Protein AF-A0A7V3WI54-F1 (afdb_monomer_lite)

Structure (mmCIF, N/CA/C/O backbone):
data_AF-A0A7V3WI54-F1
#
_entry.id   AF-A0A7V3WI54-F1
#
loop_
_atom_site.group_PDB
_atom_site.id
_atom_site.type_symbol
_atom_site.label_atom_id
_atom_site.label_alt_id
_atom_site.label_comp_id
_atom_site.label_asym_id
_atom_site.label_entity_id
_atom_site.label_seq_id
_atom_site.pdbx_PDB_ins_code
_atom_site.Cartn_x
_atom_site.Cartn_y
_atom_site.Cartn_z
_atom_site.occupancy
_atom_site.B_iso_or_equiv
_atom_site.auth_seq_id
_atom_site.auth_comp_id
_atom_site.auth_asym_id
_atom_site.auth_atom_id
_atom_site.pdbx_PDB_model_num
ATOM 1 N N . MET A 1 1 ? -2.982 7.153 -23.739 1.00 73.06 1 MET A N 1
ATOM 2 C CA . MET A 1 1 ? -2.782 5.704 -23.556 1.00 73.06 1 MET A CA 1
ATOM 3 C C . MET A 1 1 ? -4.142 5.028 -23.514 1.00 73.06 1 MET A C 1
ATOM 5 O O . MET A 1 1 ? -5.034 5.548 -22.849 1.00 73.06 1 MET A O 1
ATOM 9 N N . ASP A 1 2 ? -4.314 3.934 -24.252 1.00 89.81 2 ASP A N 1
ATOM 10 C CA . ASP A 1 2 ? -5.535 3.128 -24.198 1.00 89.81 2 ASP A CA 1
ATOM 11 C C . ASP A 1 2 ? -5.712 2.492 -22.803 1.00 89.81 2 ASP A C 1
ATOM 13 O O . ASP A 1 2 ? -4.739 2.052 -22.187 1.00 89.81 2 ASP A O 1
ATOM 17 N N . LYS A 1 3 ? -6.946 2.463 -22.277 1.00 92.19 3 LYS A N 1
ATOM 18 C CA . LYS A 1 3 ? -7.216 1.986 -20.906 1.00 92.19 3 LYS A CA 1
ATOM 19 C C . LYS A 1 3 ? -6.925 0.499 -20.742 1.00 92.19 3 LYS A C 1
ATOM 21 O O . LYS A 1 3 ? -6.523 0.080 -19.658 1.00 92.19 3 LYS A O 1
ATOM 26 N N . ARG A 1 4 ? -7.155 -0.301 -21.786 1.00 94.12 4 ARG A N 1
ATOM 27 C CA . ARG A 1 4 ? -6.896 -1.738 -21.743 1.00 94.12 4 ARG A CA 1
ATOM 28 C C . ARG A 1 4 ? -5.395 -1.999 -21.739 1.00 94.12 4 ARG A C 1
ATOM 30 O O . ARG A 1 4 ? -4.935 -2.722 -20.863 1.00 94.12 4 ARG A O 1
ATOM 37 N N . TYR A 1 5 ? -4.644 -1.333 -22.611 1.00 93.00 5 TYR A N 1
ATOM 38 C CA . TYR A 1 5 ? -3.182 -1.407 -22.610 1.00 93.00 5 TYR A CA 1
ATOM 39 C C . TYR A 1 5 ? -2.577 -0.977 -21.261 1.00 93.00 5 TYR A C 1
ATOM 41 O O . TYR A 1 5 ? -1.764 -1.699 -20.691 1.00 93.00 5 TYR A O 1
ATOM 49 N N . ALA A 1 6 ? -3.039 0.140 -20.685 1.00 92.94 6 ALA A N 1
ATOM 50 C CA . ALA A 1 6 ? -2.587 0.601 -19.367 1.00 92.94 6 ALA A CA 1
ATOM 51 C C . ALA A 1 6 ? -2.818 -0.447 -18.267 1.00 92.94 6 ALA A C 1
ATOM 53 O O . ALA A 1 6 ? -1.965 -0.670 -17.409 1.00 92.94 6 ALA A O 1
ATOM 54 N N . LYS A 1 7 ? -3.987 -1.095 -18.304 1.00 94.94 7 LYS A N 1
ATOM 55 C CA . LYS A 1 7 ? -4.360 -2.156 -17.372 1.00 94.94 7 LYS A CA 1
ATOM 56 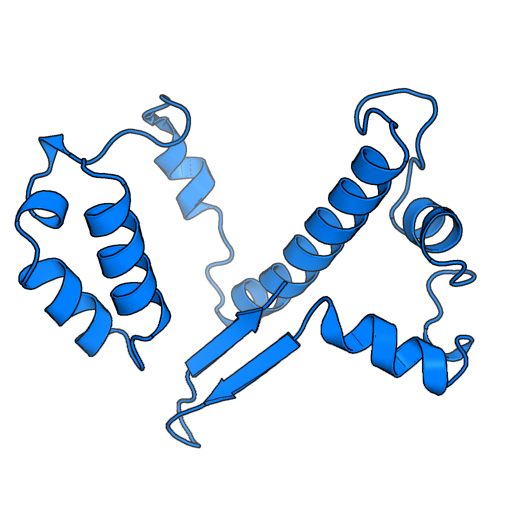C C . LYS A 1 7 ? -3.457 -3.379 -17.542 1.00 94.94 7 LYS A C 1
ATOM 58 O O . LYS A 1 7 ? -2.966 -3.899 -16.548 1.00 94.94 7 LYS A O 1
ATOM 63 N N . GLU A 1 8 ? -3.228 -3.827 -18.772 1.00 95.44 8 GLU A N 1
ATOM 64 C CA . GLU A 1 8 ? -2.357 -4.972 -19.073 1.00 95.44 8 GLU A CA 1
ATOM 65 C C . GLU A 1 8 ? -0.910 -4.715 -18.618 1.00 95.44 8 GLU A C 1
ATOM 67 O O . GLU A 1 8 ? -0.323 -5.563 -17.943 1.00 95.44 8 GLU A O 1
ATOM 72 N N . LEU A 1 9 ? -0.371 -3.521 -18.883 1.00 95.00 9 LEU A N 1
ATOM 73 C CA . LEU A 1 9 ? 0.954 -3.109 -18.418 1.00 95.00 9 LEU A CA 1
ATOM 74 C C . LEU A 1 9 ? 1.049 -3.078 -16.885 1.00 95.00 9 LEU A C 1
ATOM 76 O O . LEU A 1 9 ? 2.001 -3.615 -16.318 1.00 95.00 9 LEU A O 1
ATOM 80 N N . LEU A 1 10 ? 0.046 -2.512 -16.206 1.00 93.94 10 LEU A N 1
ATOM 81 C CA . LEU A 1 10 ? -0.023 -2.522 -14.744 1.00 93.94 10 LEU A CA 1
ATOM 82 C C . LEU A 1 10 ? 0.012 -3.954 -14.200 1.00 93.94 10 LEU A C 1
ATOM 84 O O . LEU A 1 10 ? 0.812 -4.242 -13.315 1.00 93.94 10 LEU A O 1
ATOM 88 N N . PHE A 1 11 ? -0.814 -4.856 -14.740 1.00 94.44 11 PHE A N 1
ATOM 89 C CA . PHE A 1 11 ? -0.857 -6.245 -14.277 1.00 94.44 11 PHE A CA 1
ATOM 90 C C . PHE A 1 11 ? 0.466 -6.980 -14.483 1.00 94.44 11 PHE A C 1
ATOM 92 O O . PHE A 1 11 ? 0.857 -7.766 -13.624 1.00 94.44 11 PHE A O 1
ATOM 99 N N . ARG A 1 12 ? 1.180 -6.704 -15.577 1.00 95.00 12 ARG A N 1
ATOM 100 C CA . ARG A 1 12 ? 2.527 -7.245 -15.791 1.00 95.00 12 ARG A CA 1
ATOM 101 C C . ARG A 1 12 ? 3.506 -6.748 -14.733 1.00 95.00 12 ARG A C 1
ATOM 103 O O . ARG A 1 12 ? 4.199 -7.566 -14.142 1.00 95.00 12 ARG A O 1
ATOM 110 N N . LEU A 1 13 ? 3.527 -5.441 -14.466 1.00 93.44 13 LEU A N 1
ATOM 111 C CA . LEU A 1 13 ? 4.437 -4.840 -13.485 1.00 93.44 13 LEU A CA 1
ATOM 112 C C . LEU A 1 13 ? 4.186 -5.356 -12.064 1.00 93.44 13 LEU A C 1
ATOM 114 O O . LEU A 1 13 ? 5.136 -5.726 -11.385 1.00 93.44 13 LEU A O 1
ATOM 118 N N . ILE A 1 14 ? 2.927 -5.428 -11.618 1.00 89.00 14 ILE A N 1
ATOM 119 C CA . ILE A 1 14 ? 2.611 -5.907 -10.258 1.00 89.00 14 ILE A CA 1
ATOM 120 C C . ILE A 1 14 ? 2.814 -7.418 -10.086 1.00 89.00 14 ILE A C 1
ATOM 122 O O . ILE A 1 14 ? 2.885 -7.889 -8.957 1.00 89.00 14 ILE A O 1
ATOM 126 N N . SER A 1 15 ? 2.875 -8.175 -11.187 1.00 88.94 15 SER A N 1
ATOM 127 C CA . SER A 1 15 ? 3.114 -9.626 -11.159 1.00 88.94 15 SER A CA 1
ATOM 128 C C . SER A 1 15 ? 4.598 -9.989 -11.278 1.00 88.94 15 SER A C 1
ATOM 130 O O . SER A 1 15 ? 4.931 -11.174 -11.253 1.00 88.94 15 SER A O 1
ATOM 132 N N . ALA A 1 16 ? 5.479 -8.998 -11.451 1.00 90.06 16 ALA A N 1
ATOM 133 C CA . ALA A 1 16 ? 6.914 -9.213 -11.559 1.00 90.06 16 ALA A CA 1
ATOM 134 C C . ALA A 1 16 ? 7.491 -9.698 -10.224 1.00 90.06 16 ALA A C 1
ATOM 136 O O . ALA A 1 16 ? 7.208 -9.143 -9.162 1.00 90.06 16 ALA A O 1
ATOM 137 N N . ARG A 1 17 ? 8.335 -10.727 -10.279 1.00 85.00 17 ARG A N 1
ATOM 138 C CA . ARG A 1 17 ? 8.844 -11.431 -9.092 1.00 85.00 17 ARG A CA 1
ATOM 139 C C . ARG A 1 17 ? 10.216 -10.963 -8.638 1.00 85.00 17 ARG A C 1
ATOM 141 O O . ARG A 1 17 ? 10.869 -11.675 -7.883 1.00 85.00 17 ARG A O 1
ATOM 148 N N . ASN A 1 18 ? 10.733 -9.876 -9.178 1.00 85.38 18 ASN A N 1
ATOM 149 C CA . ASN A 1 18 ? 11.979 -9.247 -8.751 1.00 85.38 18 ASN A CA 1
ATOM 150 C C . ASN A 1 18 ? 12.199 -7.986 -9.591 1.00 85.38 18 ASN A C 1
ATOM 152 O O . ASN A 1 18 ? 11.530 -7.742 -10.598 1.00 85.38 18 ASN A O 1
ATOM 156 N N . GLU A 1 19 ? 13.184 -7.199 -9.186 1.00 87.75 19 GLU A N 1
ATOM 157 C CA . GLU A 1 19 ? 13.618 -5.991 -9.869 1.00 87.75 19 GLU A CA 1
ATOM 158 C C . GLU A 1 19 ? 14.108 -6.236 -11.307 1.00 87.75 19 GLU A C 1
ATOM 160 O O . GLU A 1 19 ? 13.973 -5.344 -12.147 1.00 87.75 19 GLU A O 1
ATOM 165 N N . TYR A 1 20 ? 14.638 -7.425 -11.618 1.00 91.62 20 TYR A N 1
ATOM 166 C CA . TYR A 1 20 ? 15.108 -7.752 -12.966 1.00 91.62 20 TYR A CA 1
ATOM 167 C C . TYR A 1 20 ? 13.934 -7.927 -13.932 1.00 91.62 20 TYR A C 1
ATOM 169 O O . TYR A 1 20 ? 13.940 -7.322 -14.999 1.00 91.62 20 TYR A O 1
ATOM 177 N N . GLU A 1 21 ? 12.888 -8.654 -13.535 1.00 92.75 21 GLU A N 1
ATOM 178 C CA . GLU A 1 21 ? 11.654 -8.793 -14.322 1.00 92.75 21 GLU A CA 1
ATOM 179 C C . GLU A 1 21 ? 10.953 -7.441 -14.522 1.00 92.75 21 GLU A C 1
ATOM 181 O O . GLU A 1 21 ? 10.490 -7.137 -15.621 1.00 92.75 21 GLU A O 1
ATOM 186 N N . VAL A 1 22 ? 10.919 -6.583 -13.491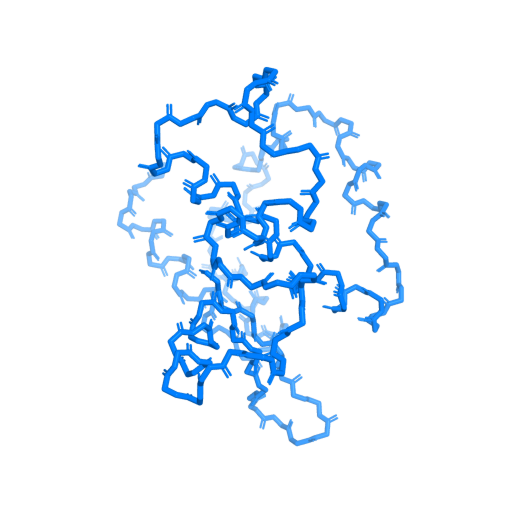 1.00 93.25 22 VAL A N 1
ATOM 187 C CA . VAL A 1 22 ? 10.402 -5.208 -13.628 1.00 93.25 22 VAL A CA 1
ATOM 188 C C . VAL A 1 22 ? 11.191 -4.448 -14.692 1.00 93.25 22 VAL A C 1
ATOM 190 O O . VAL A 1 22 ? 10.597 -3.787 -15.547 1.00 93.25 22 VAL A O 1
ATOM 193 N N . LYS A 1 23 ? 12.524 -4.555 -14.668 1.00 95.56 23 LYS A N 1
ATOM 194 C CA . LYS A 1 23 ? 13.386 -3.917 -15.660 1.00 95.56 23 LYS A CA 1
ATOM 195 C C . LYS A 1 23 ? 13.127 -4.445 -17.071 1.00 95.56 23 LYS A C 1
ATOM 197 O O . LYS A 1 23 ? 12.994 -3.635 -17.980 1.00 95.56 23 LYS A O 1
ATOM 202 N N . GLU A 1 24 ? 13.011 -5.757 -17.254 1.00 96.88 24 GLU A N 1
ATOM 203 C CA . GLU A 1 24 ? 12.689 -6.355 -18.557 1.00 96.88 24 GLU A CA 1
ATOM 204 C C . GLU A 1 24 ? 11.346 -5.852 -19.098 1.00 96.88 24 GLU A C 1
ATOM 206 O O . GLU A 1 24 ? 11.239 -5.520 -20.279 1.00 96.88 24 GLU A O 1
ATOM 211 N N . ILE A 1 25 ? 10.330 -5.729 -18.235 1.00 96.75 25 ILE A N 1
ATOM 212 C CA . ILE A 1 25 ? 9.038 -5.155 -18.622 1.00 96.75 25 ILE A CA 1
ATOM 213 C C . ILE A 1 25 ? 9.222 -3.702 -19.066 1.00 96.75 25 ILE A C 1
ATOM 215 O O . ILE A 1 25 ? 8.772 -3.366 -20.157 1.00 96.75 25 ILE A O 1
ATOM 219 N N . ILE A 1 26 ? 9.904 -2.860 -18.283 1.00 95.31 26 ILE A N 1
ATOM 220 C CA . ILE A 1 26 ? 10.149 -1.450 -18.636 1.00 95.31 26 ILE A CA 1
ATOM 221 C C . ILE A 1 26 ? 10.897 -1.335 -19.971 1.00 95.31 26 ILE A C 1
ATOM 223 O O . ILE A 1 26 ? 10.475 -0.577 -20.841 1.00 95.31 26 ILE A O 1
ATOM 227 N N . ASP A 1 27 ? 11.965 -2.113 -20.154 1.00 96.00 27 ASP A N 1
ATOM 228 C CA . ASP A 1 27 ? 12.795 -2.094 -21.362 1.00 96.00 27 ASP A CA 1
ATOM 229 C C . ASP A 1 27 ? 12.035 -2.605 -22.602 1.00 96.00 27 ASP A C 1
ATOM 231 O O . ASP A 1 27 ? 12.364 -2.239 -23.730 1.00 96.00 27 ASP A O 1
ATOM 235 N N . SER A 1 28 ? 10.999 -3.428 -22.411 1.00 95.50 28 SER A N 1
ATOM 236 C CA . SER A 1 28 ? 10.145 -3.933 -23.494 1.00 95.50 28 SER A CA 1
ATOM 237 C C . SER A 1 28 ? 9.037 -2.969 -23.930 1.00 95.50 28 SER A C 1
ATOM 239 O O . SER A 1 28 ? 8.385 -3.223 -24.942 1.00 95.50 28 SER A O 1
ATOM 241 N N . GLU A 1 29 ? 8.800 -1.880 -23.190 1.00 95.12 29 GLU A N 1
ATOM 242 C CA . GLU A 1 29 ? 7.649 -0.993 -23.384 1.00 95.12 29 GLU A CA 1
ATOM 243 C C . GLU A 1 29 ? 8.077 0.395 -23.879 1.00 95.12 29 GLU A C 1
ATOM 245 O O . GLU A 1 29 ? 8.482 1.242 -23.077 1.00 95.12 29 GLU A O 1
ATOM 250 N N . PRO A 1 30 ? 7.915 0.701 -25.183 1.00 92.44 30 PRO A N 1
ATOM 251 C CA . PRO A 1 30 ? 8.325 1.988 -25.750 1.00 92.44 30 PRO A CA 1
ATOM 252 C C . PRO A 1 30 ? 7.722 3.201 -25.034 1.00 92.44 30 PRO A C 1
ATOM 254 O O . PRO A 1 30 ? 8.376 4.231 -24.907 1.00 92.44 30 PRO A O 1
ATOM 257 N N . PHE A 1 31 ? 6.493 3.069 -24.525 1.00 91.31 31 PHE A N 1
ATOM 258 C CA . PHE A 1 31 ? 5.823 4.119 -23.759 1.00 91.31 31 PHE A CA 1
ATOM 259 C C . PHE A 1 31 ? 6.554 4.469 -22.453 1.00 91.31 31 PHE A C 1
ATOM 261 O O . PHE A 1 31 ? 6.587 5.632 -22.069 1.00 91.31 31 PHE A O 1
ATOM 268 N N . LEU A 1 32 ? 7.143 3.484 -21.767 1.00 92.81 32 LEU A N 1
ATOM 269 C CA . LEU A 1 32 ? 7.886 3.718 -20.524 1.00 92.81 32 LEU A CA 1
ATOM 270 C C . LEU A 1 32 ? 9.305 4.235 -20.786 1.00 92.81 32 LEU A C 1
ATOM 272 O O . LEU A 1 32 ? 9.862 4.928 -19.935 1.00 92.81 32 LEU A O 1
ATOM 276 N N . LEU A 1 33 ? 9.872 3.934 -21.956 1.00 93.94 33 LEU A N 1
ATOM 277 C CA . LEU A 1 33 ? 11.182 4.434 -22.384 1.00 93.94 33 LEU A CA 1
ATOM 278 C C . LEU A 1 33 ? 11.138 5.878 -22.900 1.00 93.94 33 LEU A C 1
ATOM 280 O O . LEU A 1 33 ? 12.148 6.581 -22.875 1.00 93.94 33 LEU A O 1
ATOM 284 N N . ASP A 1 34 ? 9.978 6.333 -23.360 1.00 93.69 34 ASP A N 1
ATOM 285 C CA . ASP A 1 34 ? 9.772 7.707 -23.790 1.00 93.69 34 ASP A CA 1
ATOM 286 C C . ASP A 1 34 ? 9.650 8.652 -22.583 1.00 93.69 34 ASP A C 1
ATOM 288 O O . ASP A 1 34 ? 8.618 8.725 -21.917 1.00 93.69 34 ASP A O 1
ATOM 292 N N . LEU A 1 35 ? 10.699 9.438 -22.324 1.00 89.31 35 LEU A N 1
ATOM 293 C CA . LEU A 1 35 ? 10.713 10.428 -21.241 1.00 89.31 35 LEU A CA 1
ATOM 294 C C . LEU A 1 35 ? 9.586 11.465 -21.348 1.00 89.31 35 LEU A C 1
ATOM 296 O O . LEU A 1 35 ? 9.156 11.984 -20.322 1.00 89.31 35 LEU A O 1
ATOM 300 N N . SER A 1 36 ? 9.068 11.746 -22.549 1.00 90.69 36 SER A N 1
ATOM 301 C CA . SER A 1 36 ? 7.946 12.680 -22.719 1.00 90.69 36 SER A CA 1
ATOM 302 C C . SER A 1 36 ? 6.613 12.117 -22.211 1.00 90.69 36 SER A C 1
ATOM 304 O O . SER A 1 36 ? 5.679 12.871 -21.921 1.00 90.69 36 SER A O 1
ATOM 306 N N . SER A 1 37 ? 6.537 10.795 -22.036 1.00 89.69 37 SER A N 1
ATOM 307 C CA . SER A 1 37 ? 5.397 10.110 -21.431 1.00 89.69 37 SER A CA 1
ATOM 308 C C . SER A 1 37 ? 5.384 10.222 -19.900 1.00 89.69 37 SER A C 1
ATOM 310 O O . SER A 1 37 ? 4.322 10.076 -19.283 1.00 89.69 37 SER A O 1
ATOM 312 N N . TRP A 1 38 ? 6.519 10.554 -19.275 1.00 88.38 38 TRP A N 1
ATOM 313 C CA . TRP A 1 38 ? 6.621 10.786 -17.836 1.00 88.38 38 TRP A CA 1
ATOM 314 C C . TRP A 1 38 ? 6.206 12.209 -17.481 1.00 88.38 38 TRP A C 1
ATOM 316 O O . TRP A 1 38 ? 6.652 13.187 -18.076 1.00 88.38 38 TRP A O 1
ATOM 326 N N . LYS A 1 39 ? 5.340 12.330 -16.475 1.00 87.81 39 LYS A N 1
ATOM 327 C CA . LYS A 1 39 ? 4.841 13.622 -15.999 1.00 87.81 39 LYS A CA 1
ATOM 328 C C . LYS A 1 39 ? 5.189 13.824 -14.533 1.00 87.81 39 LYS A C 1
ATOM 330 O O . LYS A 1 39 ? 5.189 12.848 -13.779 1.00 87.81 39 LYS A O 1
ATOM 335 N N . PRO A 1 40 ? 5.411 15.076 -14.103 1.00 84.56 40 PRO A N 1
ATOM 336 C CA . PRO A 1 40 ? 5.563 15.377 -12.693 1.00 84.56 40 PRO A CA 1
ATOM 337 C C . PRO A 1 40 ? 4.342 14.892 -11.917 1.00 84.56 40 PRO A C 1
ATOM 339 O O . PRO A 1 40 ? 3.197 15.177 -12.287 1.00 84.56 40 PRO A O 1
ATOM 342 N N . TYR A 1 41 ? 4.585 14.165 -10.829 1.00 80.75 41 TYR A N 1
ATOM 343 C CA . TYR A 1 41 ? 3.521 13.771 -9.915 1.00 80.75 41 TYR A CA 1
ATOM 344 C C . TYR A 1 41 ? 2.769 15.027 -9.449 1.00 80.75 41 TYR A C 1
ATOM 346 O O . TYR A 1 41 ? 3.395 16.042 -9.151 1.00 80.75 41 TYR A O 1
ATOM 354 N N . GLY A 1 42 ? 1.434 15.018 -9.475 1.00 83.25 42 GLY A N 1
ATOM 355 C CA . GLY A 1 42 ? 0.621 16.191 -9.118 1.00 83.25 42 GLY A CA 1
ATOM 356 C C . GLY A 1 42 ? 0.882 17.465 -9.943 1.00 83.25 42 GLY A C 1
ATOM 357 O O . GLY A 1 42 ? 0.488 18.542 -9.512 1.00 83.25 42 GLY A O 1
ATOM 358 N N . GLY A 1 43 ? 1.566 17.375 -11.093 1.00 85.94 43 GLY A N 1
ATOM 359 C CA . GLY A 1 43 ? 1.949 18.538 -11.904 1.00 85.94 43 GLY A CA 1
ATOM 360 C C . GLY A 1 43 ? 3.066 19.400 -11.302 1.00 85.94 43 GLY A C 1
ATOM 361 O O . GLY A 1 43 ? 3.321 20.490 -11.805 1.00 85.94 43 GLY A O 1
ATOM 362 N N . TYR A 1 44 ? 3.736 18.930 -10.246 1.00 83.75 44 TYR A N 1
ATOM 363 C CA . TYR A 1 44 ? 4.786 19.670 -9.550 1.00 83.75 44 TYR A CA 1
ATOM 364 C C . TYR A 1 44 ? 6.155 19.008 -9.744 1.00 83.75 44 TYR A C 1
ATOM 366 O O . TYR A 1 44 ? 6.400 17.902 -9.258 1.00 83.75 44 TYR A O 1
ATOM 374 N N . GLU A 1 45 ? 7.064 19.694 -10.443 1.00 80.44 45 GLU A N 1
ATOM 375 C CA . GLU A 1 45 ? 8.419 19.193 -10.737 1.00 80.44 45 GLU A CA 1
ATOM 376 C C . GLU A 1 45 ? 9.288 19.041 -9.479 1.00 80.44 45 GLU A C 1
ATOM 378 O O . GLU A 1 45 ? 10.125 18.144 -9.400 1.00 80.44 45 GLU A O 1
ATOM 383 N N . GLY A 1 46 ? 9.041 19.851 -8.444 1.00 80.25 46 GLY A N 1
ATOM 384 C CA . GLY A 1 46 ? 9.784 19.815 -7.179 1.00 80.25 46 GLY A CA 1
ATOM 385 C C . GLY A 1 46 ? 9.451 18.629 -6.263 1.00 80.25 46 GLY A C 1
ATOM 386 O O . GLY A 1 46 ? 9.977 18.549 -5.152 1.00 80.25 46 GLY A O 1
ATOM 387 N N . ASN A 1 47 ? 8.607 17.688 -6.700 1.00 77.88 47 ASN A N 1
ATOM 388 C CA . ASN A 1 47 ? 8.242 16.513 -5.904 1.00 77.88 47 ASN A CA 1
ATOM 389 C C . ASN A 1 47 ? 9.409 15.559 -5.633 1.00 77.88 47 ASN A C 1
ATOM 391 O O . ASN A 1 47 ? 9.288 14.692 -4.770 1.00 77.88 47 ASN A O 1
ATOM 395 N N . PHE A 1 48 ? 10.549 15.739 -6.307 1.00 76.50 48 PHE A N 1
ATOM 396 C CA . PHE A 1 48 ? 11.765 14.972 -6.046 1.00 76.50 48 PHE A CA 1
ATOM 397 C C . PHE A 1 48 ? 12.147 14.962 -4.561 1.00 76.50 48 PHE A C 1
ATOM 399 O O . PHE A 1 48 ? 12.488 13.902 -4.039 1.00 76.50 48 PHE A O 1
ATOM 406 N N . ASN A 1 49 ? 12.045 16.105 -3.873 1.00 75.19 49 ASN A N 1
ATOM 407 C CA . ASN A 1 49 ? 12.374 16.200 -2.449 1.00 75.19 49 ASN A CA 1
ATOM 408 C C . ASN A 1 49 ? 11.407 15.379 -1.592 1.00 75.19 49 ASN A C 1
ATOM 410 O O . ASN A 1 49 ? 11.847 14.658 -0.706 1.00 75.19 49 ASN A O 1
ATOM 414 N N . THR A 1 50 ? 10.108 15.431 -1.891 1.00 74.75 50 THR A N 1
ATOM 415 C CA . THR A 1 50 ? 9.080 14.642 -1.196 1.00 74.75 50 THR A CA 1
ATOM 416 C C . THR A 1 50 ? 9.279 13.142 -1.417 1.00 74.75 50 THR A C 1
ATOM 418 O O . THR A 1 50 ? 9.237 12.368 -0.466 1.00 74.75 50 THR A O 1
ATOM 421 N N . ILE A 1 51 ? 9.552 12.727 -2.658 1.00 71.56 51 ILE A N 1
ATOM 422 C CA . ILE A 1 51 ? 9.765 11.318 -3.025 1.00 71.56 51 ILE A CA 1
ATOM 423 C C . ILE A 1 51 ? 11.061 10.775 -2.400 1.00 71.56 51 ILE A C 1
ATOM 425 O O . ILE A 1 51 ? 11.075 9.654 -1.899 1.00 71.56 51 ILE A O 1
ATOM 429 N N . ASN A 1 52 ? 12.137 11.567 -2.366 1.00 72.56 52 ASN A N 1
ATOM 430 C CA . ASN A 1 52 ? 13.411 11.164 -1.755 1.00 72.56 52 ASN A CA 1
ATOM 431 C C . ASN A 1 52 ? 13.443 11.277 -0.230 1.00 72.56 52 ASN A C 1
ATOM 433 O O . ASN A 1 52 ? 14.394 10.799 0.389 1.00 72.56 52 ASN A O 1
ATOM 437 N N . ASN A 1 53 ? 12.429 11.889 0.382 1.00 74.38 53 ASN A N 1
ATOM 438 C CA . AS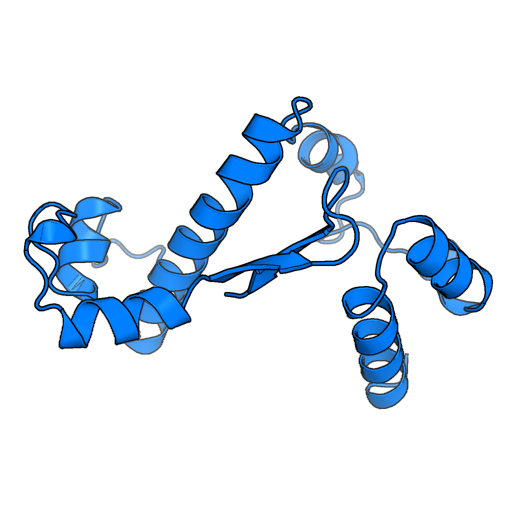N A 1 53 ? 12.301 11.947 1.834 1.00 74.38 53 ASN A CA 1
ATOM 439 C C . ASN A 1 53 ? 11.631 10.691 2.425 1.00 74.38 53 ASN A C 1
ATOM 441 O O . ASN A 1 53 ? 11.273 10.679 3.600 1.00 74.38 53 ASN A O 1
ATOM 445 N N . GLN A 1 54 ? 11.459 9.630 1.628 1.00 72.19 54 GLN A N 1
ATOM 446 C CA . GLN A 1 54 ? 11.077 8.315 2.140 1.00 72.19 54 GLN A CA 1
ATOM 447 C C . GLN A 1 54 ? 12.203 7.692 2.976 1.00 72.19 54 GLN A C 1
ATOM 449 O O . GLN A 1 54 ? 13.384 8.035 2.844 1.00 72.19 54 GLN A O 1
ATOM 454 N N . ALA A 1 55 ? 11.839 6.755 3.853 1.00 75.44 55 ALA A N 1
ATOM 455 C CA . ALA A 1 55 ? 12.797 6.099 4.729 1.00 75.44 55 ALA A CA 1
ATOM 456 C C . ALA A 1 55 ? 13.902 5.384 3.926 1.00 75.44 55 ALA A C 1
ATOM 458 O O . ALA A 1 55 ? 13.658 4.412 3.218 1.00 75.44 55 ALA A O 1
ATOM 459 N N . LYS A 1 56 ? 15.155 5.834 4.083 1.00 80.94 56 LYS A N 1
ATOM 460 C CA . LYS A 1 56 ? 16.329 5.201 3.446 1.00 80.94 56 LYS A CA 1
ATOM 461 C C . LYS A 1 56 ? 16.621 3.802 3.987 1.00 80.94 56 LYS A C 1
ATOM 463 O O . LYS A 1 56 ? 17.289 3.007 3.334 1.00 80.94 56 LYS A O 1
ATOM 468 N N . ASN A 1 57 ? 16.175 3.521 5.211 1.00 89.31 57 ASN A N 1
ATOM 469 C CA . ASN A 1 57 ? 16.322 2.212 5.823 1.00 89.31 57 ASN A CA 1
ATOM 470 C C . ASN A 1 57 ? 15.194 1.289 5.320 1.00 89.31 57 ASN A C 1
ATOM 472 O O . ASN A 1 57 ? 14.027 1.622 5.530 1.00 89.31 57 ASN A O 1
ATOM 476 N N . PRO A 1 58 ? 15.508 0.127 4.721 1.00 83.94 58 PRO A N 1
ATOM 477 C CA . PRO A 1 58 ? 14.503 -0.750 4.118 1.00 83.94 58 PRO A CA 1
ATOM 478 C C . PRO A 1 58 ? 13.500 -1.319 5.131 1.00 83.94 58 PRO A C 1
ATOM 480 O O . PRO A 1 58 ? 12.347 -1.546 4.781 1.00 83.94 58 PRO A O 1
ATOM 483 N N . ILE A 1 59 ? 13.899 -1.510 6.395 1.00 87.44 59 ILE A N 1
ATOM 484 C CA . ILE A 1 59 ? 12.998 -1.989 7.454 1.00 87.44 59 ILE A CA 1
ATOM 485 C C . ILE A 1 59 ? 11.989 -0.898 7.811 1.00 87.44 59 ILE A C 1
ATOM 487 O O . ILE A 1 59 ? 10.794 -1.168 7.885 1.00 87.44 59 ILE A O 1
ATOM 491 N N . ALA A 1 60 ? 12.459 0.337 7.996 1.00 87.62 60 ALA A N 1
ATOM 492 C CA . ALA A 1 60 ? 11.578 1.471 8.260 1.00 87.62 60 ALA A CA 1
ATOM 493 C C . ALA A 1 60 ? 10.640 1.739 7.071 1.00 87.62 60 ALA A C 1
ATOM 495 O O . ALA A 1 60 ? 9.447 1.941 7.275 1.00 87.62 60 ALA A O 1
ATOM 496 N N . ALA A 1 61 ? 11.156 1.653 5.840 1.00 86.50 61 ALA A N 1
ATOM 497 C CA . ALA A 1 61 ? 10.362 1.800 4.625 1.00 86.50 61 ALA A CA 1
ATOM 498 C C . ALA A 1 61 ? 9.262 0.739 4.528 1.00 86.50 61 ALA A C 1
ATOM 500 O O . ALA A 1 61 ? 8.133 1.069 4.174 1.00 86.50 61 ALA A O 1
ATOM 501 N N . LEU A 1 62 ? 9.574 -0.518 4.864 1.00 88.75 62 LEU A N 1
ATOM 502 C CA . LEU A 1 62 ? 8.590 -1.593 4.893 1.00 88.75 62 LEU A CA 1
ATOM 503 C C . LEU A 1 62 ? 7.548 -1.375 5.995 1.00 88.75 62 LEU A C 1
ATOM 505 O O . LEU A 1 62 ? 6.363 -1.516 5.724 1.00 88.75 62 LEU A O 1
ATOM 509 N N . ALA A 1 63 ? 7.964 -1.005 7.209 1.00 90.19 63 ALA A N 1
ATOM 510 C CA . ALA A 1 63 ? 7.052 -0.757 8.327 1.00 90.19 63 ALA A CA 1
ATOM 511 C C . ALA A 1 63 ? 6.064 0.392 8.052 1.00 90.19 63 ALA A C 1
ATOM 513 O O . ALA A 1 63 ? 4.929 0.353 8.518 1.00 90.19 63 ALA A O 1
ATOM 514 N N . GLU A 1 64 ? 6.471 1.388 7.263 1.00 89.62 64 GLU A N 1
ATOM 515 C CA . GLU A 1 64 ? 5.622 2.508 6.852 1.00 89.62 64 GLU A CA 1
ATOM 516 C C . GLU A 1 64 ? 4.472 2.075 5.927 1.00 89.62 64 GLU A C 1
ATOM 518 O O . GLU A 1 64 ? 3.395 2.663 5.963 1.00 89.62 64 GLU A O 1
ATOM 523 N N . LYS A 1 65 ? 4.655 1.036 5.099 1.00 90.25 65 LYS A N 1
ATOM 524 C CA . LYS A 1 65 ? 3.637 0.656 4.106 1.00 90.25 65 LYS A CA 1
ATOM 525 C C . LYS A 1 65 ? 2.335 0.146 4.739 1.00 90.25 65 LYS A C 1
ATOM 527 O O . LYS A 1 65 ? 1.301 0.702 4.385 1.00 90.25 65 LYS A O 1
ATOM 532 N N . PRO A 1 66 ? 2.337 -0.780 5.721 1.00 90.31 66 PRO A N 1
ATOM 533 C CA . PRO A 1 66 ? 1.119 -1.134 6.449 1.00 90.31 66 PRO A CA 1
ATOM 534 C C . PRO A 1 66 ? 0.484 0.044 7.195 1.00 90.31 66 PRO A C 1
ATOM 536 O O . PRO A 1 66 ? -0.734 0.083 7.327 1.00 90.31 66 PRO A O 1
ATOM 539 N N . ILE A 1 67 ? 1.278 1.010 7.675 1.00 89.94 67 ILE A N 1
ATOM 540 C CA . ILE A 1 67 ? 0.749 2.219 8.328 1.00 89.94 67 ILE A CA 1
ATOM 541 C C . ILE A 1 67 ? -0.044 3.052 7.314 1.00 89.94 67 ILE A C 1
ATOM 543 O O . ILE A 1 67 ? -1.193 3.398 7.576 1.00 89.94 67 ILE A O 1
ATOM 547 N N . ASN A 1 68 ? 0.512 3.271 6.121 1.00 90.19 68 ASN A N 1
ATOM 548 C CA . ASN A 1 68 ? -0.190 3.959 5.036 1.00 90.19 68 ASN A CA 1
ATOM 549 C C . ASN A 1 68 ? -1.459 3.200 4.593 1.00 90.19 68 ASN A C 1
ATOM 551 O O . ASN A 1 68 ? -2.473 3.831 4.297 1.00 90.19 68 ASN A O 1
ATOM 555 N N . SER A 1 69 ? -1.438 1.861 4.591 1.00 92.44 69 SER A N 1
ATOM 556 C CA . SER A 1 69 ? -2.627 1.035 4.332 1.00 92.44 69 SER A CA 1
ATOM 557 C C . SER A 1 69 ? -3.711 1.222 5.401 1.00 92.44 69 SER A C 1
ATOM 559 O O . SER A 1 69 ? -4.893 1.317 5.072 1.00 92.44 69 SER A O 1
ATOM 561 N N . ILE A 1 70 ? -3.336 1.339 6.683 1.00 89.69 70 ILE A N 1
ATOM 562 C CA . ILE A 1 70 ? -4.276 1.658 7.772 1.00 89.69 70 ILE A CA 1
ATOM 563 C C . ILE A 1 70 ? -4.910 3.033 7.535 1.00 89.69 70 ILE A C 1
ATOM 565 O O . ILE A 1 70 ? -6.132 3.163 7.630 1.00 89.69 70 ILE A O 1
ATOM 569 N N . ASP A 1 71 ? -4.113 4.041 7.177 1.00 89.69 71 ASP A N 1
ATOM 570 C CA . ASP A 1 71 ? -4.622 5.382 6.877 1.00 89.69 71 ASP A CA 1
ATOM 571 C C . ASP A 1 71 ? -5.599 5.360 5.691 1.00 89.69 71 ASP A C 1
ATOM 573 O O . ASP A 1 71 ? -6.700 5.914 5.775 1.00 89.69 71 ASP A O 1
ATOM 577 N N . ALA A 1 72 ? -5.250 4.662 4.605 1.00 91.50 72 ALA A N 1
ATOM 578 C CA . ALA A 1 72 ? -6.112 4.498 3.435 1.00 91.50 72 ALA A CA 1
ATOM 579 C C . ALA A 1 72 ? -7.441 3.815 3.793 1.00 91.50 72 ALA A C 1
ATOM 581 O O . ALA A 1 72 ? -8.511 4.248 3.353 1.00 91.50 72 ALA A O 1
ATOM 582 N N . LEU A 1 73 ? -7.385 2.791 4.642 1.00 91.38 73 LEU A N 1
ATOM 583 C CA . LEU A 1 73 ? -8.543 2.050 5.115 1.00 91.38 73 LEU A CA 1
ATOM 584 C C . LEU A 1 73 ? -9.469 2.923 5.988 1.00 91.38 73 LEU A C 1
ATOM 586 O O . LEU A 1 73 ? -10.691 2.873 5.834 1.00 91.38 73 LEU A O 1
ATOM 590 N N . LEU A 1 74 ? -8.919 3.767 6.865 1.00 91.56 74 LEU A N 1
ATOM 591 C CA . LEU A 1 74 ? -9.705 4.713 7.668 1.00 91.56 74 LEU A CA 1
ATOM 592 C C . LEU A 1 74 ? -10.333 5.816 6.804 1.00 91.56 74 LEU A C 1
ATOM 594 O O . LEU A 1 74 ? -11.505 6.156 6.986 1.00 91.56 74 LEU A O 1
ATOM 598 N N . LEU A 1 75 ? -9.590 6.346 5.829 1.00 92.19 75 LEU A N 1
ATOM 599 C CA . LEU A 1 75 ? -10.105 7.332 4.874 1.00 92.19 75 LEU A CA 1
ATOM 600 C C . LEU A 1 75 ? -11.219 6.751 3.998 1.00 92.19 75 LEU A C 1
ATOM 602 O O . LEU A 1 75 ? -12.203 7.440 3.717 1.00 92.19 75 LEU A O 1
ATOM 606 N N . LYS A 1 76 ? -11.090 5.487 3.583 1.00 92.38 76 LYS A N 1
ATOM 607 C CA . LYS A 1 76 ? -12.135 4.747 2.868 1.00 92.38 76 LYS A CA 1
ATOM 608 C C . LYS A 1 76 ? -13.416 4.677 3.696 1.00 92.38 76 LYS A C 1
ATOM 610 O O . LYS A 1 76 ? -14.465 5.056 3.182 1.00 92.38 76 LYS A O 1
ATOM 615 N N . GLU A 1 77 ? -13.348 4.258 4.959 1.00 91.94 77 GLU A N 1
ATOM 616 C CA . GLU A 1 77 ? -14.532 4.180 5.831 1.00 91.94 77 GLU A CA 1
ATOM 617 C C . GLU A 1 77 ? -15.178 5.542 6.078 1.00 91.94 77 GLU A C 1
ATOM 619 O O . GLU A 1 77 ? -16.404 5.669 6.034 1.00 91.94 77 GLU A O 1
ATOM 624 N N . CYS A 1 78 ? -14.358 6.576 6.276 1.00 92.75 78 CYS A N 1
ATOM 625 C CA . CYS A 1 78 ? -14.821 7.954 6.394 1.00 92.75 78 CYS A CA 1
ATOM 626 C C . CYS A 1 78 ? -15.672 8.349 5.171 1.00 92.75 78 CYS A C 1
ATOM 628 O O . CYS A 1 78 ? -16.835 8.737 5.309 1.00 92.75 78 CYS A O 1
ATOM 630 N N . LYS A 1 79 ? -15.144 8.121 3.962 1.00 91.88 79 LYS A N 1
ATOM 631 C CA . LYS A 1 79 ? -15.846 8.411 2.703 1.00 91.88 79 LYS A CA 1
ATOM 632 C C . LYS A 1 79 ? -17.086 7.540 2.489 1.00 91.88 79 LYS A C 1
ATOM 634 O O . LYS A 1 79 ? -18.108 8.056 2.046 1.00 91.88 79 LYS A O 1
ATOM 639 N N . LEU A 1 80 ? -17.035 6.245 2.814 1.00 92.19 80 LEU A N 1
ATOM 640 C CA . LEU A 1 80 ? -18.185 5.334 2.694 1.00 92.19 80 LEU A CA 1
ATOM 641 C C . LEU A 1 80 ? -19.355 5.748 3.594 1.00 92.19 80 LEU A C 1
ATOM 643 O O . LEU A 1 80 ? -20.512 5.537 3.237 1.00 92.19 80 LEU A O 1
ATOM 647 N N . LYS A 1 81 ? -19.067 6.385 4.732 1.00 90.00 81 LYS A N 1
ATOM 648 C CA . LYS A 1 81 ? -20.072 6.965 5.635 1.00 90.00 81 LYS A CA 1
ATOM 649 C C . LYS A 1 81 ? -20.566 8.347 5.192 1.00 90.00 81 LYS A C 1
ATOM 651 O O . LYS A 1 81 ? -21.351 8.959 5.910 1.00 90.00 81 LYS A O 1
ATOM 656 N N . GLY A 1 82 ? -20.126 8.838 4.031 1.00 90.50 82 GLY A N 1
ATOM 657 C CA . GLY A 1 82 ? -20.482 10.160 3.517 1.00 90.50 82 GLY A CA 1
ATOM 658 C C . GLY A 1 82 ? -19.859 11.308 4.311 1.00 90.50 82 GLY A C 1
ATOM 659 O O . GLY A 1 82 ? -20.359 12.429 4.251 1.00 90.50 82 GLY A O 1
ATOM 660 N N . LEU A 1 83 ? -18.802 11.032 5.079 1.00 89.81 83 LEU A N 1
ATOM 661 C CA . LEU A 1 83 ? -18.087 12.041 5.843 1.00 89.81 83 LEU A CA 1
ATOM 662 C C . LEU A 1 83 ? -16.956 12.628 4.999 1.00 89.81 83 LEU A C 1
ATOM 664 O O . LEU A 1 83 ? -16.300 11.929 4.224 1.00 89.81 83 LEU A O 1
ATOM 668 N N . ASP A 1 84 ? -16.721 13.921 5.183 1.00 88.94 84 ASP A N 1
ATOM 669 C CA . ASP A 1 84 ? -15.551 14.604 4.650 1.00 88.94 84 ASP A CA 1
ATOM 670 C C . ASP A 1 84 ? -14.390 14.469 5.657 1.00 88.94 84 ASP A C 1
ATOM 672 O O . ASP A 1 84 ? -14.518 14.993 6.774 1.00 88.94 84 ASP A O 1
ATOM 676 N N . PRO A 1 85 ? -13.278 13.787 5.299 1.00 85.50 85 PRO A N 1
ATOM 677 C CA . PRO A 1 85 ? -12.114 13.619 6.169 1.00 85.50 85 PRO A CA 1
ATOM 678 C C . PRO A 1 85 ? -11.478 14.931 6.644 1.00 85.50 85 PRO A C 1
ATOM 680 O O . PRO A 1 85 ? -10.765 14.917 7.643 1.00 85.50 85 PRO A O 1
ATOM 683 N N . GLU A 1 86 ? -11.724 16.050 5.958 1.00 87.31 86 GLU A N 1
ATOM 684 C CA . GLU A 1 86 ? -11.200 17.371 6.329 1.00 87.31 86 GLU A CA 1
ATOM 685 C C . GLU A 1 86 ? -12.176 18.178 7.205 1.00 87.31 86 GLU A C 1
ATOM 687 O O . GLU A 1 86 ? -11.851 19.263 7.699 1.00 87.31 86 GLU A O 1
ATOM 692 N N . SER A 1 87 ? -13.385 17.658 7.435 1.00 87.56 87 SER A N 1
ATOM 693 C CA . SER A 1 87 ? -14.404 18.349 8.223 1.00 87.56 87 SER A CA 1
ATOM 694 C C . SER A 1 87 ? -14.129 18.300 9.729 1.00 87.56 87 SER A C 1
ATOM 696 O O . SER A 1 87 ? -13.369 17.491 10.252 1.00 87.56 87 SER A O 1
ATOM 698 N N . LYS A 1 88 ? -14.802 19.164 10.495 1.00 84.25 88 LYS A N 1
ATOM 699 C CA . LYS A 1 88 ? -14.670 19.178 11.965 1.00 84.25 88 LYS A CA 1
ATOM 700 C C . LYS A 1 88 ? -15.440 18.052 12.669 1.00 84.25 88 LYS A C 1
ATOM 702 O O . LYS A 1 88 ? -15.250 17.883 13.873 1.00 84.25 88 LYS A O 1
ATOM 707 N N . ASN A 1 89 ? -16.297 17.331 11.938 1.00 83.25 89 ASN A N 1
ATOM 708 C CA . ASN A 1 89 ? -17.249 16.346 12.465 1.00 83.25 89 ASN A CA 1
ATOM 709 C C . ASN A 1 89 ? -16.789 14.891 12.259 1.00 83.25 89 ASN A C 1
ATOM 711 O O . ASN A 1 89 ? -17.596 13.972 12.384 1.00 83.25 89 ASN A O 1
ATOM 715 N N . VAL A 1 90 ? -15.516 14.681 11.923 1.00 88.00 90 VAL A N 1
ATOM 716 C CA . VAL A 1 90 ? -14.902 13.353 11.807 1.00 88.00 90 VAL A CA 1
ATOM 717 C C . VAL A 1 90 ? -13.987 13.055 12.995 1.00 88.00 90 VAL A C 1
ATOM 719 O O . VAL A 1 90 ? -13.558 13.992 13.678 1.00 88.00 90 VAL A O 1
ATOM 722 N N . PRO A 1 91 ? -13.669 11.767 13.238 1.00 88.31 91 PRO A N 1
ATOM 723 C CA . PRO A 1 91 ? -12.675 11.383 14.227 1.00 88.31 91 PRO A CA 1
ATOM 724 C C . PRO A 1 91 ? -11.358 12.142 14.045 1.00 88.31 91 PRO A C 1
ATOM 726 O O . PRO A 1 91 ? -10.815 12.202 12.943 1.00 88.31 91 PRO A O 1
ATOM 729 N N . LYS A 1 92 ? -10.831 12.715 15.129 1.00 86.56 92 LYS A N 1
ATOM 730 C CA . LYS A 1 92 ? -9.632 13.572 15.109 1.00 86.56 92 LYS A CA 1
ATOM 731 C C . LYS A 1 92 ? -8.346 12.824 15.421 1.00 86.56 92 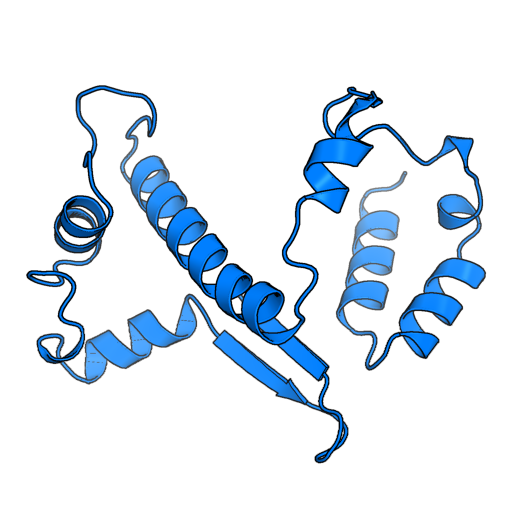LYS A C 1
ATOM 733 O O . LYS A 1 92 ? -7.260 13.392 15.332 1.00 86.56 92 LYS A O 1
ATOM 738 N N . THR A 1 93 ? -8.461 11.564 15.823 1.00 88.81 93 THR A N 1
ATOM 739 C CA . THR A 1 93 ? -7.322 10.696 16.115 1.00 88.81 93 THR A CA 1
ATOM 740 C C . THR A 1 93 ? -7.524 9.333 15.470 1.00 88.81 93 THR A C 1
ATOM 742 O O . THR A 1 93 ? -8.658 8.883 15.307 1.00 88.81 93 THR A O 1
ATOM 745 N N . ILE A 1 94 ? -6.424 8.639 15.162 1.00 86.56 94 ILE A N 1
ATOM 746 C CA . ILE A 1 94 ? -6.465 7.255 14.656 1.00 86.56 94 ILE A CA 1
ATOM 747 C C . ILE A 1 94 ? -7.259 6.360 15.614 1.00 86.56 94 ILE A C 1
ATOM 749 O O . ILE A 1 94 ? -8.082 5.563 15.180 1.00 86.56 94 ILE A O 1
ATOM 753 N N . LYS A 1 95 ? -7.066 6.536 16.926 1.00 87.44 95 LYS A N 1
ATOM 754 C CA . LYS A 1 95 ? -7.769 5.772 17.962 1.00 87.44 95 LYS A CA 1
ATOM 755 C C . LYS A 1 95 ? -9.285 5.971 17.894 1.00 87.44 95 LYS A C 1
ATOM 757 O O . LYS A 1 95 ? -10.025 4.996 17.857 1.00 87.44 95 LYS A O 1
ATOM 762 N N . GLU A 1 96 ? -9.731 7.223 17.817 1.00 89.00 96 GLU A N 1
ATOM 763 C CA . GLU A 1 96 ? -11.149 7.561 17.670 1.00 89.00 96 GLU A CA 1
ATOM 764 C C . GLU A 1 96 ? -11.717 7.026 16.348 1.00 89.00 96 GLU A C 1
ATOM 766 O O . GLU A 1 96 ? -12.842 6.536 16.318 1.00 89.00 96 GLU A O 1
ATOM 771 N N . ALA A 1 97 ? -10.942 7.065 15.258 1.00 90.19 97 ALA A N 1
ATOM 772 C CA . ALA A 1 97 ? -11.363 6.545 13.959 1.00 90.19 97 ALA A CA 1
ATOM 773 C C . ALA A 1 97 ? -11.541 5.022 13.991 1.00 90.19 97 ALA A C 1
ATOM 775 O O . ALA A 1 97 ? -12.552 4.500 13.526 1.00 90.19 97 ALA A O 1
ATOM 776 N N . VAL A 1 98 ? -10.595 4.313 14.605 1.00 89.06 98 VAL A N 1
ATOM 777 C CA . VAL A 1 98 ? -10.632 2.861 14.804 1.00 89.06 98 VAL A CA 1
ATOM 778 C C . VAL A 1 98 ? -11.809 2.452 15.698 1.00 89.06 98 VAL A C 1
ATOM 780 O O . VAL A 1 98 ? -12.547 1.523 15.362 1.00 89.06 98 VAL A O 1
ATOM 783 N N . GLU A 1 99 ? -12.057 3.174 16.790 1.00 89.38 99 GLU A N 1
ATOM 784 C CA . GLU A 1 99 ? -13.231 2.958 17.643 1.00 89.38 99 GLU A CA 1
ATOM 785 C C . GLU A 1 99 ? -14.542 3.233 16.883 1.00 89.38 99 GLU A C 1
ATOM 787 O O . GLU A 1 99 ? -15.462 2.417 16.913 1.00 89.38 99 GLU A O 1
ATOM 792 N N . THR A 1 100 ? -14.619 4.339 16.140 1.00 88.88 100 THR A N 1
ATOM 793 C CA . THR A 1 100 ? -15.838 4.777 15.435 1.00 88.88 100 THR A CA 1
ATOM 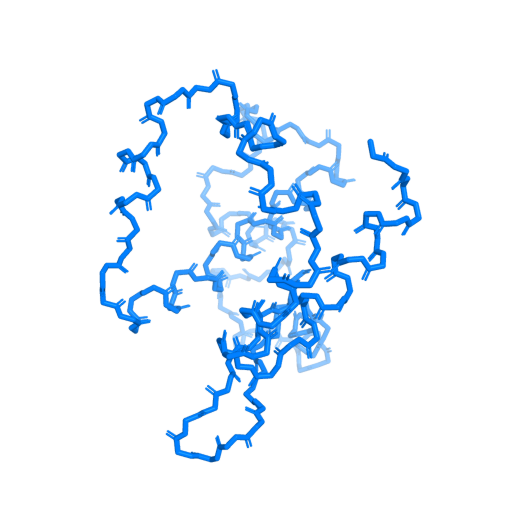794 C C . THR A 1 100 ? -16.195 3.874 14.256 1.00 88.88 100 THR A C 1
ATOM 796 O O . THR A 1 100 ? -17.366 3.545 14.043 1.00 88.88 100 THR A O 1
ATOM 799 N N . PHE A 1 101 ? -15.208 3.496 13.445 1.00 88.50 101 PHE A N 1
ATOM 800 C CA . PHE A 1 101 ? -15.441 2.757 12.206 1.00 88.50 101 PHE A CA 1
ATOM 801 C C . PHE A 1 101 ? -15.449 1.250 12.430 1.00 88.50 101 PHE A C 1
ATOM 803 O O . PHE A 1 101 ? -16.269 0.557 11.830 1.00 88.50 101 PHE A O 1
ATOM 810 N N . TYR A 1 102 ? -14.618 0.760 13.349 1.00 84.81 102 TYR A N 1
ATOM 811 C CA . TYR A 1 102 ? -14.392 -0.671 13.532 1.00 84.81 102 TYR A CA 1
ATOM 812 C C . TYR A 1 102 ? -14.794 -1.211 14.901 1.00 84.81 102 TYR A C 1
ATOM 814 O O . TYR A 1 102 ? -14.758 -2.423 15.097 1.00 84.81 102 TYR A O 1
ATOM 822 N N . LYS A 1 103 ? -15.248 -0.350 15.826 1.00 86.81 103 LYS A N 1
ATOM 823 C CA . LYS A 1 103 ? -15.690 -0.733 17.181 1.00 86.81 103 LYS A CA 1
ATOM 824 C C . LYS A 1 103 ? -14.601 -1.447 17.986 1.00 86.81 103 LYS A C 1
ATOM 826 O O . LYS A 1 103 ? -14.893 -2.297 18.823 1.00 86.81 103 LYS A O 1
ATOM 831 N N . ILE A 1 104 ? -13.342 -1.102 17.722 1.00 85.50 104 ILE A N 1
ATOM 832 C CA . ILE A 1 104 ? -12.182 -1.664 18.414 1.00 85.50 104 ILE A CA 1
ATOM 833 C C . ILE A 1 104 ? -11.816 -0.721 19.555 1.00 85.50 104 ILE A C 1
ATOM 835 O O . ILE A 1 104 ? -11.168 0.303 19.341 1.00 85.50 104 ILE A O 1
ATOM 839 N N . GLU A 1 105 ? -12.232 -1.064 20.771 1.00 82.56 105 GLU A N 1
ATOM 840 C CA . GLU A 1 105 ? -11.971 -0.242 21.951 1.00 82.56 105 GLU A CA 1
ATOM 841 C C . GLU A 1 105 ? -10.476 -0.038 22.185 1.00 82.56 105 GLU A C 1
ATOM 843 O O . GLU A 1 105 ? -9.703 -0.988 22.301 1.00 82.56 105 GLU A O 1
ATOM 848 N N . ASN A 1 106 ? -10.068 1.216 22.333 1.00 79.88 106 ASN A N 1
ATOM 849 C CA . ASN A 1 106 ? -8.694 1.646 22.530 1.00 79.88 106 ASN A CA 1
ATOM 850 C C . ASN A 1 106 ? -7.692 1.205 21.450 1.00 79.88 106 ASN A C 1
ATOM 852 O O . ASN A 1 106 ? -6.488 1.273 21.693 1.00 79.88 106 ASN A O 1
ATOM 856 N N . GLY A 1 107 ? -8.159 0.766 20.276 1.00 75.19 107 GLY A N 1
ATOM 857 C CA . GLY A 1 107 ? -7.299 0.131 19.273 1.00 75.19 107 GLY A CA 1
ATOM 858 C C . GLY A 1 107 ? -6.776 -1.246 19.702 1.00 75.19 107 GLY A C 1
ATOM 859 O O . GLY A 1 107 ? -5.860 -1.778 19.079 1.00 75.19 107 GLY A O 1
ATOM 860 N N . ASP A 1 108 ? -7.342 -1.832 20.758 1.00 81.75 108 ASP A N 1
ATOM 861 C CA . ASP A 1 108 ? -6.939 -3.134 21.267 1.00 81.75 108 ASP A CA 1
ATOM 862 C C . ASP A 1 108 ? -7.603 -4.260 20.464 1.00 81.75 108 ASP A C 1
ATOM 864 O O . ASP A 1 108 ? -8.703 -4.734 20.758 1.00 81.75 108 ASP A O 1
ATOM 868 N N . ILE A 1 109 ? -6.892 -4.712 19.432 1.00 78.12 109 ILE A N 1
ATOM 869 C CA . ILE A 1 109 ? -7.316 -5.799 18.541 1.00 78.12 109 ILE A CA 1
ATOM 870 C C . ILE A 1 109 ? -7.552 -7.107 19.323 1.00 78.12 109 ILE A C 1
ATOM 872 O O . ILE A 1 109 ? -8.362 -7.940 18.906 1.00 78.12 109 ILE A O 1
ATOM 876 N N . SER A 1 110 ? -6.920 -7.285 20.493 1.00 79.94 110 SER A N 1
ATOM 877 C CA . SER A 1 110 ? -7.114 -8.469 21.340 1.00 79.94 110 SER A CA 1
ATOM 878 C C . SER A 1 110 ? -8.513 -8.553 21.963 1.00 79.94 110 SER A C 1
ATOM 880 O O . SER A 1 110 ? -8.924 -9.620 22.419 1.00 79.94 110 SER A O 1
ATOM 882 N N . LYS A 1 111 ? -9.286 -7.464 21.929 1.00 80.19 111 LYS A N 1
ATOM 883 C CA . LYS A 1 111 ? -10.680 -7.438 22.394 1.00 80.19 111 LYS A CA 1
ATOM 884 C C . LYS A 1 111 ? -11.691 -7.816 21.316 1.00 80.19 111 LYS A C 1
ATOM 886 O O . LYS A 1 111 ? -12.856 -8.050 21.622 1.00 80.19 111 LYS A O 1
ATOM 891 N N . ILE A 1 112 ? -11.260 -7.901 20.060 1.00 82.06 112 ILE A N 1
ATOM 892 C CA . ILE A 1 112 ? -12.124 -8.289 18.944 1.00 82.06 112 ILE A CA 1
ATOM 893 C C . ILE A 1 112 ? -12.344 -9.811 18.986 1.00 82.06 112 ILE A C 1
ATOM 895 O O . ILE A 1 112 ? -11.362 -10.539 19.172 1.00 82.06 112 ILE A O 1
ATOM 899 N N . PRO A 1 113 ? -13.570 -10.319 18.763 1.00 81.88 113 PRO A N 1
ATOM 900 C CA . PRO A 1 113 ? -13.818 -11.750 18.591 1.00 81.88 113 PRO A CA 1
ATOM 901 C C . PRO A 1 113 ? -13.011 -12.350 17.428 1.00 81.88 113 PRO A C 1
ATOM 903 O O . PRO A 1 113 ? -12.858 -11.728 16.378 1.00 81.88 113 PRO A O 1
ATOM 906 N N . ASP A 1 114 ? -12.555 -13.598 17.557 1.00 79.19 114 ASP A N 1
ATOM 907 C CA . ASP A 1 114 ? -11.699 -14.247 16.546 1.00 79.19 114 ASP A CA 1
ATOM 908 C C . ASP A 1 114 ? -12.312 -14.287 15.136 1.00 79.19 114 ASP A C 1
ATOM 910 O O . ASP A 1 114 ? -11.599 -14.180 14.134 1.00 79.19 114 ASP A O 1
ATOM 914 N N . LYS A 1 115 ? -13.642 -14.414 15.044 1.00 78.50 115 LYS A N 1
ATOM 915 C CA . LYS A 1 115 ? -14.372 -14.377 13.769 1.00 78.50 115 LYS A CA 1
ATOM 916 C C . LYS A 1 115 ? -14.194 -13.034 13.057 1.00 78.50 115 LYS A C 1
ATOM 918 O O . LYS A 1 115 ? -13.975 -13.012 11.848 1.00 78.50 115 LYS A O 1
ATOM 923 N N . ASP A 1 116 ? -14.246 -11.941 13.805 1.00 79.88 116 ASP A N 1
ATOM 924 C CA . ASP A 1 116 ? -14.151 -10.593 13.256 1.00 79.88 116 ASP A CA 1
ATOM 925 C C . ASP A 1 116 ? -12.692 -10.226 12.965 1.00 79.88 116 ASP A C 1
ATOM 927 O O . ASP A 1 116 ? -12.417 -9.599 11.946 1.00 79.88 116 ASP A O 1
ATOM 931 N N . ARG A 1 117 ? -11.724 -10.728 13.751 1.00 79.81 117 ARG A N 1
ATOM 932 C CA . ARG A 1 117 ? -10.286 -10.562 13.453 1.00 79.81 117 ARG A CA 1
ATOM 933 C C . ARG A 1 117 ? -9.898 -11.085 12.074 1.00 79.81 117 ARG A C 1
ATOM 935 O O . ARG A 1 117 ? -9.115 -10.438 11.386 1.00 79.81 117 ARG A O 1
ATOM 942 N N . LYS A 1 118 ? -10.449 -12.226 11.645 1.00 81.12 118 LYS A N 1
ATOM 943 C CA . LYS A 1 118 ? -10.195 -12.755 10.292 1.00 81.12 118 LYS A CA 1
ATOM 944 C C . LYS A 1 118 ? -10.732 -11.828 9.202 1.00 81.12 118 LYS A C 1
ATOM 946 O O . LYS A 1 118 ? -10.056 -11.624 8.200 1.00 81.12 118 LYS A O 1
ATOM 951 N N . ASN A 1 119 ? -11.908 -11.239 9.420 1.00 82.44 119 ASN A N 1
ATOM 952 C CA . ASN A 1 119 ? -12.485 -10.259 8.500 1.00 82.44 119 ASN A CA 1
ATOM 953 C C . ASN A 1 119 ? -11.684 -8.952 8.472 1.00 82.44 119 ASN A C 1
ATOM 955 O O . ASN A 1 119 ? -11.661 -8.281 7.449 1.00 82.44 119 ASN A O 1
ATOM 959 N N . PHE A 1 120 ? -11.010 -8.590 9.566 1.00 79.56 120 PHE A N 1
ATOM 960 C CA . PHE A 1 120 ? -10.096 -7.450 9.579 1.00 79.56 120 PHE A CA 1
ATOM 961 C C . PHE A 1 120 ? -8.797 -7.740 8.834 1.00 79.56 120 PHE A C 1
ATOM 963 O O . PHE A 1 120 ? -8.373 -6.921 8.022 1.00 79.56 120 PHE A O 1
ATOM 970 N N . ALA A 1 121 ? -8.209 -8.914 9.066 1.00 81.88 121 ALA A N 1
ATOM 971 C CA . ALA A 1 121 ? -6.912 -9.299 8.516 1.00 81.88 121 ALA A CA 1
ATOM 972 C C . ALA A 1 121 ? -6.878 -9.356 6.979 1.00 81.88 121 ALA A C 1
ATOM 974 O O . ALA A 1 121 ? -5.810 -9.213 6.397 1.00 81.88 121 ALA A O 1
ATOM 975 N N . ILE A 1 122 ? -8.021 -9.539 6.309 1.00 86.31 122 ILE A N 1
ATOM 976 C CA . ILE A 1 122 ? -8.072 -9.544 4.839 1.00 86.31 122 ILE A CA 1
ATOM 977 C C . ILE A 1 122 ? -7.980 -8.141 4.223 1.00 86.31 122 ILE A C 1
ATOM 979 O O . ILE A 1 122 ? -7.722 -8.033 3.030 1.00 86.31 122 ILE A O 1
ATOM 983 N N . ASN A 1 123 ? -8.185 -7.075 5.008 1.00 87.94 123 ASN A N 1
ATOM 984 C CA . ASN A 1 123 ? -8.110 -5.705 4.490 1.00 87.94 123 ASN A CA 1
ATOM 985 C C . ASN A 1 123 ? -6.675 -5.224 4.295 1.00 87.94 123 ASN A C 1
ATOM 987 O O . ASN A 1 123 ? -6.486 -4.274 3.560 1.00 87.94 123 ASN A O 1
ATOM 991 N N . ILE A 1 124 ? -5.695 -5.809 4.991 1.00 90.94 124 ILE A N 1
ATOM 992 C CA . ILE A 1 124 ? -4.278 -5.476 4.824 1.00 90.94 124 ILE A CA 1
ATOM 993 C C . ILE A 1 124 ? -3.485 -6.769 4.981 1.00 90.94 124 ILE A C 1
ATOM 995 O O . ILE A 1 124 ? -3.387 -7.317 6.081 1.00 90.94 124 ILE A O 1
ATOM 999 N N . MET A 1 125 ? -2.909 -7.260 3.889 1.00 91.19 125 MET A N 1
ATOM 1000 C CA . MET A 1 125 ? -2.125 -8.493 3.871 1.00 91.19 125 MET A CA 1
ATOM 1001 C C . MET A 1 125 ? -0.678 -8.199 3.507 1.00 91.19 125 MET A C 1
ATOM 1003 O O . MET A 1 125 ? -0.408 -7.494 2.540 1.00 91.19 125 MET A O 1
ATOM 1007 N N . ILE A 1 126 ? 0.250 -8.794 4.257 1.00 91.44 126 ILE A N 1
ATOM 1008 C CA . ILE A 1 126 ? 1.676 -8.806 3.930 1.00 91.44 126 ILE A CA 1
ATOM 1009 C C . ILE A 1 126 ? 2.021 -10.220 3.478 1.00 91.44 126 ILE A C 1
ATOM 1011 O O . ILE A 1 126 ? 1.924 -11.170 4.258 1.00 91.44 126 ILE A O 1
ATOM 1015 N N . ILE A 1 127 ? 2.404 -10.359 2.216 1.00 90.06 127 ILE A N 1
ATOM 1016 C CA . ILE A 1 127 ? 2.680 -11.641 1.573 1.00 90.06 127 ILE A CA 1
ATOM 1017 C C . ILE A 1 127 ? 4.160 -11.676 1.216 1.00 90.06 127 ILE A C 1
ATOM 1019 O O . ILE A 1 127 ? 4.661 -10.791 0.529 1.00 90.06 127 ILE A O 1
ATOM 1023 N N . ALA A 1 128 ? 4.858 -12.704 1.693 1.00 90.44 128 ALA A N 1
ATOM 1024 C CA . ALA A 1 128 ? 6.224 -12.994 1.285 1.00 90.44 128 ALA A CA 1
ATOM 1025 C C . ALA A 1 128 ? 6.210 -14.139 0.268 1.00 90.44 128 ALA A C 1
ATOM 1027 O O . ALA A 1 128 ? 5.697 -15.221 0.563 1.00 90.44 128 ALA A O 1
ATOM 1028 N N . GLU A 1 129 ? 6.784 -13.917 -0.908 1.00 86.94 129 GLU A N 1
ATOM 1029 C CA . GLU A 1 129 ? 6.860 -14.918 -1.973 1.00 86.94 129 GLU A CA 1
ATOM 1030 C C . GLU A 1 129 ? 8.248 -14.981 -2.622 1.00 86.94 129 GLU A C 1
ATOM 1032 O O . GLU A 1 129 ? 9.102 -14.123 -2.406 1.00 86.94 129 GLU A O 1
ATOM 1037 N N . GLY A 1 130 ? 8.484 -16.017 -3.429 1.00 83.88 130 GLY A N 1
ATOM 1038 C CA . GLY A 1 130 ? 9.762 -16.222 -4.107 1.00 83.88 130 GLY A CA 1
ATOM 1039 C C . GLY A 1 130 ? 10.809 -16.906 -3.225 1.00 83.88 130 GLY A C 1
ATOM 1040 O O . GLY A 1 130 ? 10.544 -17.944 -2.614 1.00 83.88 130 GLY A O 1
ATOM 1041 N N . ASP A 1 131 ? 12.030 -16.371 -3.221 1.00 85.62 131 ASP A N 1
ATOM 1042 C CA . ASP A 1 131 ? 13.164 -16.985 -2.530 1.00 85.62 131 ASP A CA 1
ATOM 1043 C C . ASP A 1 131 ? 13.052 -16.870 -0.999 1.00 85.62 131 ASP A C 1
ATOM 1045 O O . ASP A 1 131 ? 12.647 -15.849 -0.452 1.00 85.62 131 ASP A O 1
ATOM 1049 N N . ARG A 1 132 ? 13.468 -17.913 -0.269 1.00 85.88 132 ARG A N 1
ATOM 1050 C CA . ARG A 1 132 ? 13.363 -17.946 1.204 1.00 85.88 132 ARG A CA 1
ATOM 1051 C C . ARG A 1 132 ? 14.351 -17.023 1.920 1.00 85.88 132 ARG A C 1
ATOM 1053 O O . ARG A 1 132 ? 14.123 -16.691 3.080 1.00 85.88 132 ARG A O 1
ATOM 1060 N N . LYS A 1 133 ? 15.473 -16.673 1.286 1.00 87.25 133 LYS A N 1
ATOM 1061 C CA . LYS A 1 133 ? 16.500 -15.781 1.848 1.00 87.25 133 LYS A CA 1
ATOM 1062 C C . LYS A 1 133 ? 16.307 -14.337 1.388 1.00 87.25 133 LYS A C 1
ATOM 1064 O O . LYS A 1 133 ? 16.680 -13.426 2.121 1.00 87.25 133 LYS A O 1
ATOM 1069 N N . LYS A 1 134 ? 15.754 -14.137 0.191 1.00 84.50 134 LYS A N 1
ATOM 1070 C CA . LYS A 1 134 ? 15.461 -12.836 -0.421 1.00 84.50 134 LYS A CA 1
ATOM 1071 C C . LYS A 1 134 ? 14.034 -12.830 -0.989 1.00 84.50 134 LYS A C 1
ATOM 1073 O O . LYS A 1 134 ? 13.872 -12.875 -2.208 1.00 84.50 134 LYS A O 1
ATOM 1078 N N . PRO A 1 135 ? 13.008 -12.834 -0.124 1.00 86.38 135 PRO A N 1
ATOM 1079 C CA . PRO A 1 135 ? 11.629 -12.857 -0.584 1.00 86.38 135 PRO A CA 1
ATOM 1080 C C . PRO A 1 135 ? 11.235 -11.511 -1.188 1.00 86.38 135 PRO A C 1
ATOM 1082 O O . PRO A 1 135 ? 11.707 -10.459 -0.748 1.00 86.38 135 PRO A O 1
ATOM 1085 N N . ASN A 1 136 ? 10.292 -11.546 -2.122 1.00 84.88 136 ASN A N 1
ATOM 1086 C CA . ASN A 1 136 ? 9.518 -10.364 -2.470 1.00 84.88 136 ASN A CA 1
ATOM 1087 C C . ASN A 1 136 ? 8.443 -10.170 -1.417 1.00 84.88 136 ASN A C 1
ATOM 1089 O O . ASN A 1 136 ? 7.762 -11.126 -1.039 1.00 84.88 136 ASN A O 1
ATOM 1093 N N . ILE A 1 137 ? 8.291 -8.933 -0.961 1.00 87.69 137 ILE A N 1
ATOM 1094 C CA . ILE A 1 137 ? 7.251 -8.562 -0.013 1.00 87.69 137 ILE A CA 1
ATOM 1095 C C . ILE A 1 137 ? 6.188 -7.769 -0.761 1.00 87.69 137 ILE A C 1
ATOM 1097 O O . ILE A 1 137 ? 6.450 -6.669 -1.244 1.00 87.69 137 ILE A O 1
ATOM 1101 N N . MET A 1 138 ? 4.991 -8.337 -0.841 1.00 87.00 138 MET A N 1
ATOM 1102 C CA . MET A 1 138 ? 3.804 -7.708 -1.402 1.00 87.00 138 MET A CA 1
ATOM 1103 C C . MET A 1 138 ? 2.889 -7.252 -0.268 1.00 87.00 138 MET A C 1
ATOM 1105 O O . MET A 1 138 ? 2.709 -7.962 0.723 1.00 87.00 138 MET A O 1
ATOM 1109 N N . ILE A 1 139 ? 2.305 -6.067 -0.424 1.00 88.94 139 ILE A N 1
ATOM 1110 C CA . ILE A 1 139 ? 1.290 -5.529 0.482 1.00 88.94 139 ILE A CA 1
ATOM 1111 C C . ILE A 1 139 ? 0.020 -5.329 -0.330 1.00 88.94 139 ILE A C 1
ATOM 1113 O O . ILE A 1 139 ? 0.069 -4.747 -1.412 1.00 88.94 139 ILE A O 1
ATOM 1117 N N . VAL A 1 140 ? -1.086 -5.865 0.175 1.00 88.50 140 VAL A N 1
ATOM 1118 C CA . VAL A 1 140 ? -2.403 -5.808 -0.465 1.00 88.50 140 VAL A CA 1
ATOM 1119 C C . VAL A 1 140 ? -3.365 -5.125 0.499 1.00 88.50 140 VAL A C 1
ATOM 1121 O O . VAL A 1 140 ? -3.531 -5.632 1.611 1.00 88.50 140 VAL A O 1
ATOM 1124 N N . ASP A 1 141 ? -3.967 -4.012 0.074 1.00 87.12 141 ASP A N 1
ATOM 1125 C CA . ASP A 1 141 ? -4.907 -3.175 0.834 1.00 87.12 141 ASP A CA 1
ATOM 1126 C C . ASP A 1 141 ? -6.140 -2.701 0.029 1.00 87.12 141 ASP A C 1
ATOM 1128 O O . ASP A 1 141 ? -6.143 -2.828 -1.219 1.00 87.12 141 ASP A O 1
#

Foldseek 3Di:
DDPVVVVVLVVQCLPDFDPVSNVVSLVVDVLNVPPVNDAPDVNDPPCVVVVVPQDPDVVSNVVVPVVVLLVVVLVVQCVVVVHDPPDPPDDPDSQSSCCVRPVCHSVPLVPDPPVVNVVVDVSWDWDWDDDPVDTDTDIHD

Radius of gyration: 19.2 Å; chains: 1; bounding box: 37×38×48 Å

pLDDT: mean 87.22, std 5.74, range [71.56, 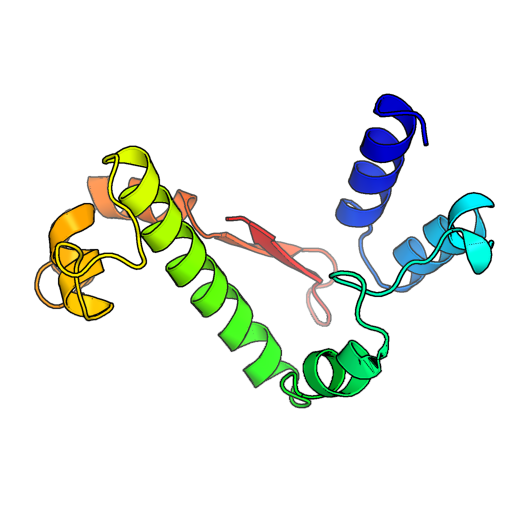96.88]

Sequence (141 aa):
MDKRYAKELLFRLISARNEYEVKEIIDSEPFLLDLSSWKPYGGYEGNFNTINNQAKNPIAALAEKPINSIDALLLKECKLKGLDPESKNVPKTIKEAVETFYKIENGDISKIPDKDRKNFAINIMIIAEGDRKKPNIMIVD

Secondary structure (DSSP, 8-state):
--HHHHHHHHHHHHT--SHHHHHHHHHH-HHHH-GGG---GGG-GGGHHHHHTS-SSHHHHHHHHHHHHHHHHHHHHHHHTT--TTSTTS-SSHHHHHHHHH--GGG-GGGS-HHHHHHHHTTSEEEEEE-SSSEEEEEE-